Protein AF-A0A2S8ESU9-F1 (afdb_monomer)

Sequence (140 aa):
MLETLKIIHFLSFAVGIGGGVASLLAGLAMRTAGGGAPALAGLQRRLGRASAVAIVLLWITGVWMLYAVYGGWGGMSGWFWIKIVAVVGLTAVSARMQWLSITAQRSGTPPAPRIMAGLGAAANLLAIAAVIIAVIAFTG

Mean predicted aligned error: 3.65 Å

Secondary structure (DSSP, 8-state):
-HHHHHHHHHHHHHHHHHHHHHHHHHHHHHTT-GGGHHHHHHHHHHHHHHHHHHHHHHHHHHHHHHHHHHSSSTT--HHHHHHHHHHHHHHHHHHHHHHHHHHHHHHSPPPPHHHHHHHHHHHHHHHHHHHHHHHHHHH-

pLDDT: mean 92.3, std 4.97, range [63.97, 98.25]

Radius of gyration: 16.7 Å; Cα contacts (8 Å, |Δi|>4): 131; chains: 1; bounding box: 45×26×51 Å

Structure (mmCIF, N/CA/C/O backbone):
data_AF-A0A2S8ESU9-F1
#
_entry.id   AF-A0A2S8ESU9-F1
#
loop_
_atom_site.group_PDB
_atom_site.id
_atom_site.type_symbol
_atom_site.label_atom_id
_atom_site.label_alt_id
_atom_site.label_comp_id
_atom_site.label_asym_id
_atom_site.label_entity_id
_atom_site.label_seq_id
_atom_site.pdbx_PDB_ins_code
_atom_site.Cartn_x
_atom_site.Cartn_y
_atom_site.Cartn_z
_atom_site.occupancy
_atom_site.B_iso_or_equiv
_atom_site.auth_seq_id
_atom_site.auth_comp_id
_atom_site.auth_asym_id
_atom_site.auth_atom_id
_atom_site.pdbx_PDB_model_num
ATOM 1 N N . MET A 1 1 ? 6.964 15.178 -18.560 1.00 74.06 1 MET A N 1
ATOM 2 C CA . MET A 1 1 ? 5.790 14.298 -18.287 1.00 74.06 1 MET A CA 1
ATOM 3 C C . MET A 1 1 ? 6.184 13.073 -17.468 1.00 74.06 1 MET A C 1
ATOM 5 O O . MET A 1 1 ? 5.447 12.707 -16.557 1.00 74.06 1 MET A O 1
ATOM 9 N N . LEU A 1 2 ? 7.329 12.442 -17.754 1.00 89.12 2 LEU A N 1
ATOM 10 C CA . LEU A 1 2 ? 7.831 11.297 -16.984 1.00 89.12 2 LEU A CA 1
ATOM 11 C C . LEU A 1 2 ? 8.175 11.663 -15.532 1.00 89.12 2 LEU A C 1
ATOM 13 O O . LEU A 1 2 ? 7.989 10.856 -14.627 1.00 89.12 2 LEU A O 1
ATOM 17 N N . GLU A 1 3 ? 8.632 12.888 -15.297 1.00 94.06 3 GLU A N 1
ATOM 18 C CA . GLU A 1 3 ? 8.974 13.437 -13.983 1.00 94.06 3 GLU A CA 1
ATOM 19 C C . GLU A 1 3 ? 7.731 13.504 -13.096 1.00 94.06 3 GLU A C 1
ATOM 21 O O . GLU A 1 3 ? 7.728 12.980 -11.986 1.00 94.06 3 GLU A O 1
ATOM 26 N N . THR A 1 4 ? 6.639 14.069 -13.620 1.00 93.44 4 THR A N 1
ATOM 27 C CA . THR A 1 4 ? 5.336 14.123 -12.944 1.00 93.44 4 THR A CA 1
ATOM 28 C C . THR A 1 4 ? 4.847 12.724 -12.578 1.00 93.44 4 THR A C 1
ATOM 30 O O . THR A 1 4 ? 4.383 12.503 -11.462 1.00 93.44 4 THR A O 1
ATOM 33 N N . LEU A 1 5 ? 4.998 11.759 -13.488 1.00 94.25 5 LEU A N 1
ATOM 34 C CA . LEU A 1 5 ? 4.584 10.378 -13.260 1.00 94.25 5 LEU A CA 1
ATOM 35 C C . LEU A 1 5 ? 5.400 9.710 -12.141 1.00 94.25 5 LEU A C 1
ATOM 37 O O . LEU A 1 5 ? 4.820 9.075 -11.261 1.00 94.25 5 LEU A O 1
ATOM 41 N N . LYS A 1 6 ? 6.724 9.919 -12.125 1.00 94.62 6 LYS A N 1
ATOM 42 C CA . LYS A 1 6 ? 7.614 9.467 -11.041 1.00 94.62 6 LYS A CA 1
ATOM 43 C C . LYS A 1 6 ? 7.235 10.106 -9.706 1.00 94.62 6 LYS A C 1
ATOM 45 O O . LYS A 1 6 ? 7.132 9.396 -8.709 1.00 94.62 6 LYS A O 1
ATOM 50 N N . ILE A 1 7 ? 6.974 11.416 -9.686 1.00 97.00 7 ILE A N 1
ATOM 51 C CA . ILE A 1 7 ? 6.542 12.139 -8.480 1.00 97.00 7 ILE A CA 1
ATOM 52 C C . ILE A 1 7 ? 5.255 11.519 -7.927 1.00 97.00 7 ILE A C 1
ATOM 54 O O . ILE A 1 7 ? 5.210 11.153 -6.754 1.00 97.00 7 ILE A O 1
ATOM 58 N N . ILE A 1 8 ? 4.230 11.329 -8.765 1.00 97.25 8 ILE A N 1
ATOM 59 C CA . ILE A 1 8 ? 2.963 10.717 -8.336 1.00 97.25 8 ILE A CA 1
ATOM 60 C C . ILE A 1 8 ? 3.191 9.283 -7.846 1.00 97.25 8 ILE A C 1
ATOM 62 O O . ILE A 1 8 ? 2.608 8.894 -6.833 1.00 97.25 8 ILE A O 1
ATOM 66 N N . HIS A 1 9 ? 4.049 8.505 -8.512 1.00 97.12 9 HIS A N 1
ATOM 67 C CA . HIS A 1 9 ? 4.379 7.145 -8.089 1.00 97.12 9 HIS A CA 1
ATOM 68 C C . HIS A 1 9 ? 5.003 7.125 -6.688 1.00 97.12 9 HIS A C 1
ATOM 70 O O . HIS A 1 9 ? 4.523 6.401 -5.819 1.00 97.12 9 HIS A O 1
ATOM 76 N N . PHE A 1 10 ? 6.015 7.959 -6.433 1.00 95.81 10 PHE A N 1
ATOM 77 C CA . PHE A 1 10 ? 6.673 8.033 -5.126 1.00 95.81 10 PHE A CA 1
ATOM 78 C C . PHE A 1 10 ? 5.768 8.606 -4.031 1.00 95.81 10 PHE A C 1
ATOM 80 O O . PHE A 1 10 ? 5.802 8.118 -2.904 1.00 95.81 10 PHE A O 1
ATOM 87 N N . LEU A 1 11 ? 4.911 9.581 -4.342 1.00 97.19 11 LEU A N 1
ATOM 88 C CA . LEU A 1 11 ? 3.915 10.077 -3.386 1.00 97.19 11 LEU A CA 1
ATOM 89 C C . LEU A 1 11 ? 2.882 8.998 -3.044 1.00 97.19 11 LEU A C 1
ATOM 91 O O . LEU A 1 11 ? 2.580 8.782 -1.872 1.00 97.19 11 LEU A O 1
ATOM 95 N N . SER A 1 12 ? 2.387 8.271 -4.047 1.00 97.06 12 SER A N 1
ATOM 96 C CA . SER A 1 12 ? 1.481 7.133 -3.841 1.00 97.06 12 SER A CA 1
ATOM 97 C C . SER A 1 12 ? 2.159 6.052 -3.002 1.00 97.06 12 SER A C 1
ATOM 99 O O . SER A 1 12 ? 1.565 5.489 -2.085 1.00 97.06 12 SER A O 1
ATOM 101 N N . PHE A 1 13 ? 3.443 5.816 -3.254 1.00 95.12 13 PHE A N 1
ATOM 102 C CA . PHE A 1 13 ? 4.253 4.912 -2.460 1.00 95.12 13 PHE A CA 1
ATOM 103 C C . PHE A 1 13 ? 4.339 5.337 -0.986 1.00 95.12 13 PHE A C 1
ATOM 105 O O . PHE A 1 13 ? 4.045 4.545 -0.085 1.00 95.12 13 PHE A O 1
ATOM 112 N N . ALA A 1 14 ? 4.674 6.606 -0.746 1.00 95.50 14 ALA A N 1
ATOM 113 C CA . ALA A 1 14 ? 4.788 7.184 0.587 1.00 95.50 14 ALA A CA 1
ATOM 114 C C . ALA A 1 14 ? 3.456 7.146 1.350 1.00 95.50 14 ALA A C 1
ATOM 116 O O . ALA A 1 14 ? 3.439 6.793 2.527 1.00 95.50 14 ALA A O 1
ATOM 117 N N . VAL A 1 15 ? 2.330 7.436 0.690 1.00 96.00 15 VAL A N 1
ATOM 118 C CA . VAL A 1 15 ? 0.989 7.315 1.290 1.00 96.00 15 VAL A CA 1
ATOM 119 C C . VAL A 1 15 ? 0.641 5.853 1.579 1.00 96.00 15 VAL A C 1
ATOM 121 O O . VAL A 1 15 ? 0.070 5.551 2.628 1.00 96.00 15 VAL A O 1
ATOM 124 N N . GLY A 1 16 ? 1.000 4.931 0.682 1.00 92.69 16 GLY A N 1
ATOM 125 C CA . GLY A 1 16 ? 0.795 3.496 0.863 1.00 92.69 16 GLY A CA 1
ATOM 126 C C . GLY A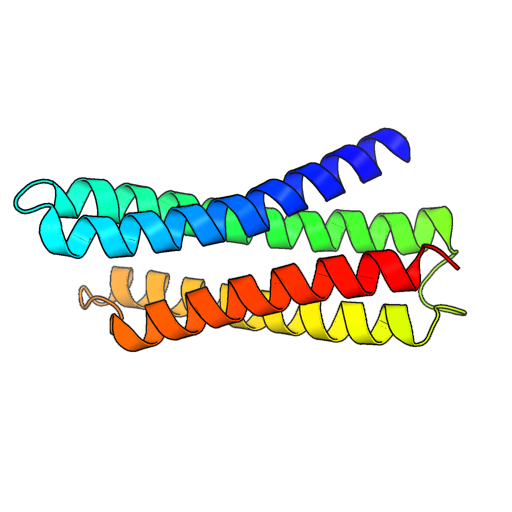 1 16 ? 1.474 2.975 2.131 1.00 92.69 16 GLY A C 1
ATOM 127 O O . GLY A 1 16 ? 0.786 2.480 3.027 1.00 92.69 16 GLY A O 1
ATOM 128 N N . ILE A 1 17 ? 2.796 3.149 2.240 1.00 90.75 17 ILE A N 1
ATOM 129 C CA . ILE A 1 17 ? 3.569 2.725 3.420 1.00 90.75 17 ILE A CA 1
ATOM 130 C C . ILE A 1 17 ? 3.230 3.558 4.652 1.00 90.75 17 ILE A C 1
ATOM 132 O O . ILE A 1 17 ? 2.900 3.004 5.700 1.00 90.75 17 ILE A O 1
ATOM 136 N N . GLY A 1 18 ? 3.306 4.885 4.544 1.00 92.12 18 GLY A N 1
ATOM 137 C CA . GLY A 1 18 ? 3.110 5.791 5.673 1.00 92.12 18 GLY A CA 1
ATOM 138 C C . GLY A 1 18 ? 1.714 5.657 6.271 1.00 92.12 18 GLY A C 1
ATOM 139 O O . GLY A 1 18 ? 1.569 5.560 7.488 1.00 92.12 18 GLY A O 1
ATOM 140 N N . GLY A 1 19 ? 0.686 5.551 5.425 1.00 91.12 19 GLY A N 1
ATOM 141 C CA . GLY A 1 19 ? -0.684 5.291 5.862 1.00 91.12 19 GLY A CA 1
ATOM 142 C C . GLY A 1 19 ? -0.856 3.910 6.504 1.00 91.12 19 GLY A C 1
ATOM 143 O O . GLY A 1 19 ? -1.575 3.795 7.497 1.00 91.12 19 GLY A O 1
ATOM 144 N N . GLY A 1 20 ? -0.152 2.881 6.019 1.00 87.38 20 GLY A N 1
ATOM 145 C CA . GLY A 1 20 ? -0.133 1.547 6.628 1.00 87.38 20 GLY A CA 1
ATOM 146 C C . GLY A 1 20 ? 0.483 1.541 8.030 1.00 87.38 20 GLY A C 1
ATOM 147 O O . GLY A 1 20 ? -0.108 1.006 8.973 1.00 87.38 20 GLY A O 1
ATOM 148 N N . VAL A 1 21 ? 1.631 2.201 8.204 1.00 89.88 21 VAL A N 1
ATOM 149 C CA . VAL A 1 21 ? 2.288 2.376 9.511 1.00 89.88 21 VAL A CA 1
ATOM 150 C C . VAL A 1 21 ? 1.418 3.210 10.453 1.00 89.88 21 VAL A C 1
ATOM 152 O O . VAL A 1 21 ? 1.162 2.792 11.582 1.00 89.88 21 VAL A O 1
ATOM 155 N N . ALA A 1 22 ? 0.887 4.344 9.993 1.00 92.50 22 ALA A N 1
ATOM 156 C CA . ALA A 1 22 ? 0.004 5.187 10.797 1.00 92.50 22 ALA A CA 1
ATOM 157 C C . ALA A 1 22 ? -1.281 4.447 11.213 1.00 92.50 22 ALA A C 1
ATOM 159 O O . ALA A 1 22 ? -1.742 4.593 12.344 1.00 92.50 22 ALA A O 1
ATOM 160 N N . SER A 1 23 ? -1.841 3.611 10.333 1.00 89.19 23 SER A N 1
ATOM 161 C CA . SER A 1 23 ? -3.010 2.774 10.627 1.00 89.19 23 SER A CA 1
ATOM 162 C C . SER A 1 23 ? -2.712 1.742 11.721 1.00 89.19 23 SER A C 1
ATOM 164 O O . SER A 1 23 ? -3.530 1.541 12.622 1.00 89.19 23 SER A O 1
ATOM 166 N N . LEU A 1 24 ? -1.523 1.129 11.694 1.00 86.31 24 LEU A N 1
ATOM 167 C CA . LEU A 1 24 ? -1.065 0.231 12.756 1.00 86.31 24 LEU A CA 1
ATOM 168 C C . LEU A 1 24 ? -0.939 0.971 14.094 1.00 86.31 24 LEU A C 1
ATOM 170 O O . LEU A 1 24 ? -1.478 0.508 15.100 1.00 86.31 24 LEU A O 1
ATOM 174 N N . LEU A 1 25 ? -0.278 2.132 14.101 1.00 90.44 25 LEU A N 1
ATOM 175 C CA . LEU A 1 25 ? -0.096 2.945 15.307 1.00 90.44 25 LEU A CA 1
ATOM 176 C C . LEU A 1 25 ? -1.435 3.420 15.888 1.00 90.44 25 LEU A C 1
ATOM 178 O O . LEU A 1 25 ? -1.635 3.332 17.098 1.00 90.44 25 LEU A O 1
ATOM 182 N N . ALA A 1 26 ? -2.381 3.834 15.040 1.00 90.19 26 ALA A N 1
ATOM 183 C CA . ALA A 1 26 ? -3.735 4.186 15.466 1.00 90.19 26 ALA A CA 1
ATOM 184 C C . ALA A 1 26 ? -4.452 2.996 16.127 1.00 90.19 26 ALA A C 1
ATOM 186 O O . ALA A 1 26 ? -5.104 3.163 17.158 1.00 90.19 26 ALA A O 1
ATOM 187 N N . GLY A 1 27 ? -4.289 1.788 15.577 1.00 86.31 27 GLY A N 1
ATOM 188 C CA . GLY A 1 27 ? -4.827 0.557 16.159 1.00 86.31 27 GLY A CA 1
ATOM 189 C C . GLY A 1 27 ? -4.216 0.210 17.519 1.00 86.31 27 GLY A C 1
ATOM 190 O O 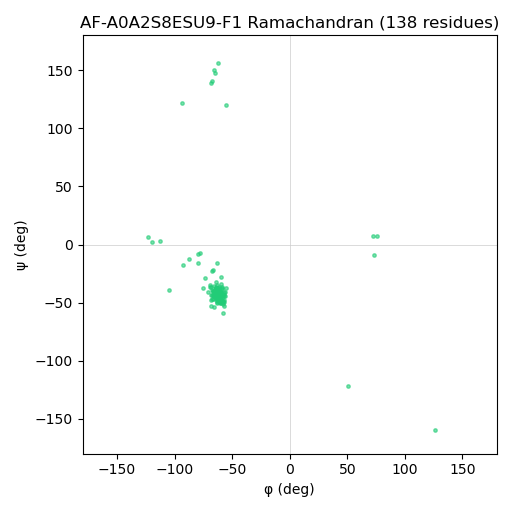. GLY A 1 27 ? -4.933 -0.229 18.417 1.00 86.31 27 GLY A O 1
ATOM 191 N N . LEU A 1 28 ? -2.911 0.433 17.700 1.00 87.75 28 LEU A N 1
ATOM 192 C CA . LEU A 1 28 ? -2.232 0.235 18.985 1.00 87.75 28 LEU A CA 1
ATOM 193 C C . LEU A 1 28 ? -2.688 1.260 20.028 1.00 87.75 28 LEU A C 1
ATOM 195 O O . LEU A 1 28 ? -3.064 0.866 21.131 1.00 87.75 28 LEU A O 1
ATOM 199 N N . ALA A 1 29 ? -2.732 2.543 19.662 1.00 90.62 29 ALA A N 1
ATOM 200 C CA . ALA A 1 29 ? -3.177 3.624 20.542 1.00 90.62 29 ALA A CA 1
ATOM 201 C C . ALA A 1 29 ? -4.628 3.431 21.014 1.00 90.62 29 ALA A C 1
ATOM 203 O O . ALA A 1 29 ? -4.966 3.727 22.158 1.00 90.62 29 ALA A O 1
ATOM 204 N N . MET A 1 30 ? -5.487 2.865 20.162 1.00 90.19 30 MET A N 1
ATOM 205 C CA . MET A 1 30 ? -6.889 2.598 20.490 1.00 90.19 30 MET A CA 1
ATOM 206 C C . MET A 1 30 ? -7.062 1.660 21.691 1.00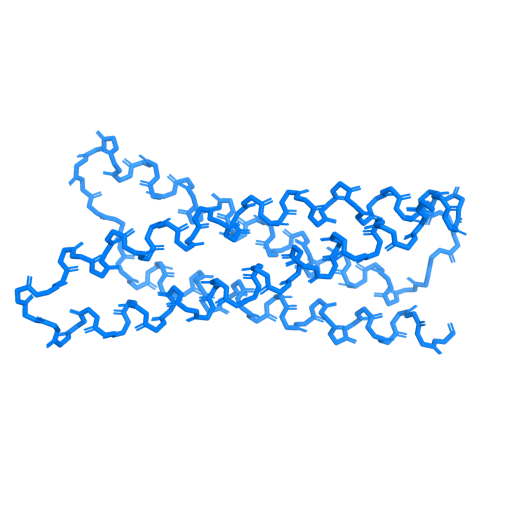 90.19 30 MET A C 1
ATOM 208 O O . MET A 1 30 ? -8.050 1.777 22.412 1.00 90.19 30 MET A O 1
ATOM 212 N N . ARG A 1 31 ? -6.098 0.762 21.943 1.00 86.06 31 ARG A N 1
ATOM 213 C CA . ARG A 1 31 ? -6.163 -0.230 23.035 1.00 86.06 31 ARG A CA 1
ATOM 214 C C . ARG A 1 31 ? -6.111 0.408 24.422 1.00 86.06 31 ARG A C 1
ATOM 216 O O . ARG A 1 31 ? -6.553 -0.217 25.379 1.00 86.06 31 ARG A O 1
ATOM 223 N N . THR A 1 32 ? -5.590 1.628 24.525 1.00 91.38 32 THR A N 1
ATOM 224 C CA . THR A 1 32 ? -5.435 2.364 25.788 1.00 91.38 32 THR A CA 1
ATOM 225 C C . THR A 1 32 ? -6.198 3.690 25.799 1.00 91.38 32 THR A C 1
ATOM 227 O O . THR A 1 32 ? -6.126 4.426 26.775 1.00 91.38 32 THR A O 1
ATOM 230 N N . ALA A 1 33 ? -6.930 4.018 24.729 1.00 88.25 33 ALA A N 1
ATOM 231 C CA . ALA A 1 33 ? -7.513 5.345 24.521 1.00 88.25 33 ALA A CA 1
ATOM 232 C C . ALA A 1 33 ? -8.794 5.632 25.328 1.00 88.25 33 ALA A C 1
ATOM 234 O O . ALA A 1 33 ? -9.298 6.754 25.274 1.00 88.25 33 ALA A O 1
ATOM 235 N N . GLY A 1 34 ? -9.359 4.641 26.028 1.00 88.06 34 GLY A N 1
ATOM 236 C CA . GLY A 1 34 ? -10.637 4.787 26.734 1.00 88.06 34 GLY A CA 1
ATOM 237 C C . GLY A 1 34 ? -11.723 5.365 25.816 1.00 88.06 34 GLY A C 1
ATOM 238 O O . GLY A 1 34 ? -11.982 4.835 24.734 1.00 88.06 34 GLY A O 1
ATOM 239 N N . GLY A 1 35 ? -12.308 6.503 26.205 1.00 86.50 35 GLY A N 1
ATOM 240 C CA . GLY A 1 35 ? -13.327 7.211 25.417 1.00 86.50 35 GLY A CA 1
ATOM 241 C C . GLY A 1 35 ? -12.862 7.737 24.047 1.00 86.50 35 GLY A C 1
ATOM 242 O O . GLY A 1 35 ? -13.699 8.021 23.195 1.00 86.50 35 GLY A O 1
ATOM 243 N N . GLY A 1 36 ? -11.552 7.828 23.788 1.00 88.75 36 GLY A N 1
ATOM 244 C CA . GLY A 1 36 ? -10.992 8.256 22.496 1.00 88.75 36 GLY A CA 1
ATOM 245 C C . GLY A 1 36 ? -10.968 7.169 21.411 1.00 88.75 36 GLY A C 1
ATOM 246 O O . GLY A 1 36 ? -10.675 7.460 20.246 1.00 88.75 36 GLY A O 1
ATOM 247 N N . ALA A 1 37 ? -11.288 5.918 21.755 1.00 88.00 37 ALA A N 1
ATOM 248 C CA . ALA A 1 37 ? -11.222 4.788 20.829 1.00 88.00 37 ALA A CA 1
ATOM 249 C C . ALA A 1 37 ? -12.056 4.963 19.533 1.00 88.00 37 ALA A C 1
ATOM 251 O O . ALA A 1 37 ? -11.538 4.645 18.457 1.00 88.00 37 ALA A O 1
ATOM 252 N N . PRO A 1 38 ? -13.289 5.518 19.557 1.00 88.12 38 PRO A N 1
ATOM 253 C CA . PRO A 1 38 ? -14.080 5.714 18.339 1.00 88.12 38 PRO A CA 1
ATOM 254 C C . PRO A 1 38 ? -13.432 6.674 17.330 1.00 88.12 38 PRO A C 1
ATOM 256 O O . PRO A 1 38 ? -13.479 6.428 16.122 1.00 88.12 38 PRO A O 1
ATOM 259 N N . ALA A 1 39 ? -12.785 7.744 17.807 1.00 90.69 39 ALA A N 1
ATOM 260 C CA . ALA A 1 39 ? -12.103 8.710 16.946 1.00 90.69 39 ALA A CA 1
ATOM 261 C C . ALA A 1 39 ? -10.891 8.074 16.246 1.00 90.69 39 ALA A C 1
ATOM 263 O O . ALA A 1 39 ? -10.728 8.215 15.030 1.00 90.69 39 ALA A O 1
ATOM 264 N N . LEU A 1 40 ? -10.093 7.296 16.987 1.00 91.06 40 LEU A N 1
ATOM 265 C CA . LEU A 1 40 ? -8.965 6.542 16.433 1.00 91.06 40 LEU A CA 1
ATOM 266 C C . LEU A 1 40 ? -9.422 5.479 15.430 1.00 91.06 40 LEU A C 1
ATOM 268 O O . LEU A 1 40 ? -8.782 5.307 14.393 1.00 91.06 40 LEU A O 1
ATOM 272 N N . ALA A 1 41 ? -10.558 4.820 15.670 1.00 87.81 41 ALA A N 1
ATOM 273 C CA . ALA A 1 41 ? -11.137 3.881 14.710 1.00 87.81 41 ALA A CA 1
ATOM 274 C C . ALA A 1 41 ? -11.562 4.583 13.411 1.00 87.81 41 ALA A C 1
ATOM 276 O O . ALA A 1 41 ? -11.349 4.058 12.314 1.00 87.81 41 ALA A O 1
ATOM 277 N N . GLY A 1 42 ? -12.125 5.790 13.517 1.00 88.94 42 GLY A N 1
ATOM 278 C CA . GLY A 1 42 ? -12.429 6.642 12.369 1.00 88.94 42 GLY A CA 1
ATOM 279 C C . GLY A 1 42 ? -11.179 7.017 11.569 1.00 88.94 42 GLY A C 1
ATOM 280 O O . GLY A 1 42 ? -11.168 6.869 10.343 1.00 88.94 42 GLY A O 1
ATOM 281 N N . LEU A 1 43 ? -10.112 7.443 12.252 1.00 91.62 43 LEU A N 1
ATOM 282 C CA . LEU A 1 43 ? -8.827 7.771 11.631 1.00 91.62 43 LEU A CA 1
ATOM 283 C C . LEU A 1 43 ? -8.210 6.553 10.933 1.00 91.62 43 LEU A C 1
ATOM 285 O O . LEU A 1 43 ? -7.864 6.634 9.756 1.00 91.62 43 LEU A O 1
ATOM 289 N N . GLN A 1 44 ? -8.141 5.412 11.619 1.00 91.06 44 GLN A N 1
ATOM 290 C CA . GLN A 1 44 ? -7.583 4.174 11.078 1.00 91.06 44 GLN A CA 1
ATOM 291 C C . GLN A 1 44 ? -8.294 3.744 9.785 1.00 91.06 44 GLN A C 1
ATOM 293 O O . GLN A 1 44 ? -7.646 3.361 8.809 1.00 91.06 44 GLN A O 1
ATOM 298 N N . ARG A 1 45 ? -9.627 3.876 9.726 1.00 88.50 45 ARG A N 1
ATOM 299 C CA . ARG A 1 45 ? -10.409 3.603 8.505 1.00 88.50 45 ARG A CA 1
ATOM 300 C C . ARG A 1 45 ? -10.050 4.551 7.359 1.00 88.50 45 ARG A C 1
ATOM 302 O O . ARG A 1 45 ? -9.942 4.103 6.218 1.00 88.50 45 ARG A O 1
ATOM 309 N N . ARG A 1 46 ? -9.876 5.847 7.640 1.00 92.44 46 ARG A N 1
ATOM 310 C CA . ARG A 1 46 ? -9.483 6.847 6.628 1.00 92.44 46 ARG A CA 1
ATOM 311 C C . ARG A 1 46 ? -8.083 6.565 6.089 1.00 92.44 46 ARG A C 1
ATOM 313 O O . ARG A 1 46 ? -7.912 6.554 4.874 1.00 92.44 46 ARG A O 1
ATOM 320 N N . LEU A 1 47 ? -7.132 6.252 6.970 1.00 93.56 47 LEU A N 1
ATOM 321 C CA . LEU A 1 47 ? -5.772 5.857 6.597 1.00 93.56 47 LEU A CA 1
ATOM 322 C C . LEU A 1 47 ? -5.780 4.603 5.718 1.00 93.56 47 LEU A C 1
ATOM 324 O O . LEU A 1 47 ? -5.207 4.616 4.635 1.00 93.56 47 LEU A O 1
ATOM 328 N N . GLY A 1 48 ? -6.516 3.561 6.116 1.00 91.12 48 GLY A N 1
ATOM 329 C CA . GLY A 1 48 ? -6.631 2.336 5.321 1.00 91.12 48 GLY A CA 1
ATOM 330 C C . GLY A 1 48 ? -7.210 2.573 3.920 1.00 91.12 48 GLY A C 1
ATOM 331 O O . GLY A 1 48 ? -6.718 2.000 2.950 1.00 91.12 48 GLY A O 1
ATOM 332 N N . ARG A 1 49 ? -8.228 3.435 3.789 1.00 91.69 49 ARG A N 1
ATOM 333 C CA . ARG A 1 49 ? -8.787 3.826 2.480 1.00 91.69 49 ARG A CA 1
ATOM 334 C C . ARG A 1 49 ? -7.785 4.621 1.646 1.00 91.69 49 ARG A C 1
ATOM 336 O O . ARG A 1 49 ? -7.631 4.324 0.467 1.00 91.69 49 ARG A O 1
ATOM 343 N N . ALA A 1 50 ? -7.091 5.585 2.249 1.00 95.06 50 ALA A N 1
ATOM 344 C CA . ALA A 1 50 ? -6.065 6.367 1.564 1.00 95.06 50 ALA A CA 1
ATOM 345 C C . ALA A 1 50 ? -4.931 5.470 1.042 1.00 95.06 50 ALA A C 1
ATOM 347 O O . ALA A 1 50 ? -4.570 5.570 -0.128 1.00 95.06 50 ALA A O 1
ATOM 348 N N . SER A 1 51 ? -4.44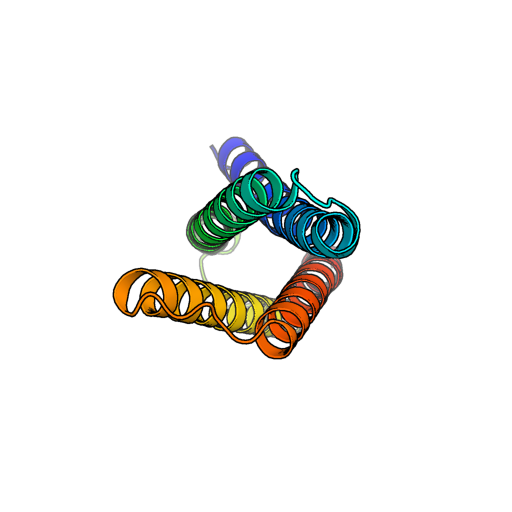1 4.528 1.855 1.00 94.38 51 SER A N 1
ATOM 349 C CA . SER A 1 51 ? -3.433 3.551 1.426 1.00 94.38 51 SER A CA 1
ATOM 350 C C . SER A 1 51 ? -3.942 2.643 0.302 1.00 94.38 51 SER A C 1
ATOM 352 O O . SER A 1 51 ? -3.195 2.356 -0.629 1.00 94.38 51 SER A O 1
ATOM 354 N N . ALA A 1 52 ? -5.211 2.220 0.333 1.00 94.12 52 ALA A N 1
ATOM 355 C CA . ALA A 1 52 ? -5.793 1.423 -0.750 1.00 94.12 52 ALA A CA 1
ATOM 356 C C . ALA A 1 52 ? -5.877 2.205 -2.073 1.00 94.12 52 ALA A C 1
ATOM 358 O O . ALA A 1 52 ? -5.492 1.679 -3.116 1.00 94.12 52 ALA A O 1
ATOM 359 N N . VAL A 1 53 ? -6.310 3.469 -2.032 1.00 96.31 53 VAL A N 1
ATOM 360 C CA . VAL A 1 53 ? -6.313 4.361 -3.208 1.00 96.31 53 VAL A CA 1
ATOM 361 C C . VAL A 1 53 ? -4.891 4.568 -3.732 1.00 96.31 53 VAL A C 1
ATOM 363 O O . VAL A 1 53 ? -4.658 4.504 -4.938 1.00 96.31 53 VAL A O 1
ATOM 366 N N . ALA A 1 54 ? -3.922 4.744 -2.836 1.00 97.19 54 ALA A N 1
ATOM 367 C CA . ALA A 1 54 ? -2.527 4.910 -3.212 1.00 97.19 54 ALA A CA 1
ATOM 368 C C . ALA A 1 54 ? -1.950 3.663 -3.910 1.00 97.19 54 ALA A C 1
ATOM 370 O O . ALA A 1 54 ? -1.188 3.799 -4.863 1.00 97.19 54 ALA A O 1
ATOM 371 N N . ILE A 1 55 ? -2.364 2.451 -3.522 1.00 97.06 55 ILE A N 1
ATOM 372 C CA . ILE A 1 55 ? -1.991 1.211 -4.229 1.00 97.06 55 ILE A CA 1
ATOM 373 C C . ILE A 1 55 ? -2.548 1.187 -5.661 1.00 97.06 55 ILE A C 1
ATOM 375 O O . ILE A 1 55 ? -1.846 0.770 -6.581 1.00 97.06 55 ILE A O 1
ATOM 379 N N . VAL A 1 56 ? -3.773 1.671 -5.883 1.00 97.75 56 VAL A N 1
ATOM 380 C CA . VAL A 1 56 ? -4.332 1.790 -7.243 1.00 97.75 56 VAL A CA 1
ATOM 381 C C . VAL A 1 56 ? -3.498 2.760 -8.083 1.00 97.75 56 VAL A C 1
ATOM 383 O O . VAL A 1 56 ? -3.111 2.434 -9.205 1.00 97.75 56 VAL A O 1
ATOM 386 N N . LEU A 1 57 ? -3.152 3.921 -7.523 1.00 97.62 57 LEU A N 1
ATOM 387 C CA . LEU A 1 57 ? -2.292 4.894 -8.201 1.00 97.62 57 LEU A CA 1
ATOM 388 C C . LEU A 1 57 ? -0.888 4.339 -8.474 1.00 97.62 57 LEU A C 1
ATOM 390 O O . LEU A 1 57 ? -0.336 4.596 -9.545 1.00 97.62 57 LEU A O 1
ATOM 394 N N . LEU A 1 58 ? -0.324 3.540 -7.564 1.00 96.75 58 LEU A N 1
ATOM 395 C CA . LEU A 1 58 ? 0.955 2.853 -7.768 1.00 96.75 58 LEU A CA 1
ATOM 396 C C . LEU A 1 58 ? 0.924 1.924 -8.979 1.00 96.75 58 LEU A C 1
ATOM 398 O O . LEU A 1 58 ? 1.870 1.935 -9.766 1.00 96.75 58 LEU A O 1
ATOM 402 N N . TRP A 1 59 ? -0.149 1.150 -9.148 1.00 98.12 59 TRP A N 1
ATOM 403 C CA . TRP A 1 59 ? -0.317 0.290 -10.319 1.00 98.12 59 TRP A CA 1
ATOM 404 C C . TRP A 1 59 ? -0.411 1.101 -11.605 1.00 98.12 59 TRP A C 1
ATOM 406 O O . TRP A 1 59 ? 0.346 0.840 -12.538 1.00 98.12 59 TRP A O 1
ATOM 416 N N . ILE A 1 60 ? -1.284 2.112 -11.638 1.00 98.06 60 ILE A N 1
ATOM 417 C CA . ILE A 1 60 ? -1.484 2.956 -12.825 1.00 98.06 60 ILE A CA 1
ATOM 418 C C . ILE A 1 60 ? -0.161 3.605 -13.236 1.00 98.06 60 ILE A C 1
ATOM 420 O O . ILE A 1 60 ? 0.282 3.468 -14.375 1.00 98.06 60 ILE A O 1
ATOM 424 N N . THR A 1 61 ? 0.503 4.276 -12.296 1.00 97.62 61 THR A N 1
ATOM 425 C CA . THR A 1 61 ? 1.757 4.984 -12.578 1.00 97.62 61 THR A CA 1
ATOM 426 C C . THR A 1 61 ? 2.919 4.036 -12.864 1.00 97.62 61 THR A C 1
ATOM 428 O O . THR A 1 61 ? 3.733 4.325 -13.737 1.00 97.62 61 THR A O 1
ATOM 431 N N . GLY A 1 62 ? 2.993 2.888 -12.187 1.00 96.19 62 GLY A N 1
ATOM 432 C CA . GLY A 1 62 ? 4.038 1.887 -12.397 1.00 96.19 62 GLY A CA 1
ATOM 433 C C . GLY A 1 62 ? 3.954 1.222 -13.770 1.00 96.19 62 GLY A C 1
ATOM 434 O O . GLY A 1 62 ? 4.961 1.151 -14.472 1.00 96.19 62 GLY A O 1
ATOM 435 N N . VAL A 1 63 ? 2.757 0.789 -14.179 1.00 97.31 63 VAL A N 1
ATOM 436 C CA . VAL A 1 63 ? 2.530 0.203 -15.511 1.00 97.31 63 VAL A CA 1
ATOM 437 C C . VAL A 1 63 ? 2.751 1.249 -16.597 1.00 97.31 63 VAL A C 1
ATOM 439 O O . VAL A 1 63 ? 3.384 0.956 -17.606 1.00 97.31 63 VAL A O 1
ATOM 442 N N . TRP A 1 64 ? 2.305 2.488 -16.383 1.00 97.25 64 TRP A N 1
ATOM 443 C CA . TRP A 1 64 ? 2.566 3.557 -17.342 1.00 97.25 64 TRP A CA 1
ATOM 444 C C . TRP A 1 64 ? 4.072 3.790 -17.515 1.00 97.25 64 TRP A C 1
ATOM 446 O O . TRP A 1 64 ? 4.564 3.753 -18.642 1.00 97.25 64 TRP A O 1
ATOM 456 N N . MET A 1 65 ? 4.835 3.948 -16.428 1.00 95.31 65 MET A N 1
ATOM 457 C CA . MET A 1 65 ? 6.293 4.108 -16.522 1.00 95.31 65 MET A CA 1
ATOM 458 C C . MET A 1 65 ? 6.964 2.924 -17.215 1.00 95.31 65 MET A C 1
ATOM 460 O O . MET A 1 65 ? 7.899 3.134 -17.983 1.00 95.31 65 MET A O 1
ATOM 464 N N . LEU A 1 66 ? 6.479 1.702 -16.986 1.00 95.56 66 LEU A N 1
ATOM 465 C CA . LEU A 1 66 ? 7.009 0.512 -17.642 1.00 95.56 66 LEU A CA 1
ATOM 466 C C . LEU A 1 66 ? 6.931 0.627 -19.171 1.00 95.56 66 LEU A C 1
ATOM 468 O O . LEU A 1 66 ? 7.933 0.439 -19.853 1.00 95.56 66 LEU A O 1
ATOM 472 N N . TYR A 1 67 ? 5.772 0.998 -19.711 1.00 95.94 67 TYR A N 1
ATOM 473 C CA . TYR A 1 67 ? 5.620 1.171 -21.158 1.00 95.94 67 TYR A CA 1
ATOM 474 C C . TYR A 1 67 ? 6.348 2.407 -21.687 1.00 95.94 67 TYR A C 1
ATOM 476 O O . TYR A 1 67 ? 6.973 2.342 -22.741 1.00 95.94 67 TYR A O 1
ATOM 484 N N . ALA A 1 68 ? 6.298 3.521 -20.957 1.00 94.69 68 ALA A N 1
ATOM 485 C CA . ALA A 1 68 ? 6.865 4.784 -21.421 1.00 94.69 68 ALA A CA 1
ATOM 486 C C . ALA A 1 68 ? 8.401 4.825 -21.382 1.00 94.69 68 ALA A C 1
ATOM 488 O O . ALA A 1 68 ? 8.999 5.558 -22.163 1.00 94.69 68 ALA A O 1
ATOM 489 N N . VAL A 1 69 ? 9.036 4.080 -20.470 1.00 92.06 69 VAL A N 1
ATOM 490 C CA . VAL A 1 69 ? 10.499 4.079 -20.292 1.00 92.06 69 VAL A CA 1
ATOM 491 C C . VAL A 1 69 ? 11.137 2.816 -20.860 1.00 92.06 69 VAL A C 1
ATOM 493 O O . VAL A 1 69 ? 12.204 2.899 -21.458 1.00 92.06 69 VAL A O 1
ATOM 496 N N . TYR A 1 70 ? 10.491 1.660 -20.698 1.00 90.69 70 TYR A N 1
ATOM 497 C CA . TYR A 1 70 ? 11.085 0.365 -21.033 1.00 90.69 70 TYR A CA 1
ATOM 498 C C . TYR A 1 70 ? 10.415 -0.340 -22.222 1.00 90.69 70 TYR A C 1
ATOM 500 O O . TYR A 1 70 ? 10.779 -1.464 -22.552 1.00 90.69 70 TYR A O 1
ATOM 508 N N . GLY A 1 71 ? 9.429 0.287 -22.874 1.00 93.25 71 GLY A N 1
ATOM 509 C CA . GLY A 1 71 ? 8.743 -0.288 -24.038 1.00 93.25 71 GLY A CA 1
ATOM 510 C C . GLY A 1 71 ? 7.799 -1.454 -23.714 1.00 93.25 71 GLY A C 1
ATOM 511 O O . GLY A 1 71 ? 7.257 -2.071 -24.627 1.00 93.25 71 GLY A O 1
ATOM 512 N N . GLY A 1 72 ? 7.565 -1.745 -22.429 1.00 94.06 72 GLY A N 1
ATOM 513 C CA . GLY A 1 72 ? 6.654 -2.788 -21.959 1.00 94.06 72 GLY A CA 1
ATOM 514 C C . GLY A 1 72 ? 7.320 -3.770 -20.996 1.00 94.06 72 GLY A C 1
ATOM 515 O O . GLY A 1 72 ? 8.324 -3.469 -20.362 1.00 94.06 72 GLY A O 1
ATOM 516 N N . TRP A 1 73 ? 6.724 -4.955 -20.856 1.00 94.62 73 TRP A N 1
ATOM 517 C CA . TRP A 1 73 ? 7.172 -5.987 -19.908 1.00 94.62 73 TRP A CA 1
ATOM 518 C C . TRP A 1 73 ? 8.381 -6.802 -20.397 1.00 94.62 73 TRP A C 1
ATOM 520 O O . TRP A 1 73 ? 9.008 -7.508 -19.605 1.00 94.62 73 TRP A O 1
ATOM 530 N N . GLY A 1 74 ? 8.689 -6.747 -21.697 1.00 92.12 74 GLY A N 1
ATOM 531 C CA . GLY A 1 74 ? 9.786 -7.500 -22.305 1.00 92.12 74 GLY A CA 1
ATOM 532 C C . GLY A 1 74 ? 11.154 -6.996 -21.842 1.00 92.12 74 GLY A C 1
ATOM 533 O O . GLY A 1 74 ? 11.366 -5.796 -21.727 1.00 92.12 74 GLY A O 1
ATOM 534 N N . GLY A 1 75 ? 12.084 -7.914 -21.566 1.00 86.50 75 GLY A N 1
ATOM 535 C CA . GLY A 1 75 ? 13.458 -7.562 -21.180 1.00 86.50 75 GLY A CA 1
ATOM 536 C C . GLY A 1 75 ? 13.628 -7.063 -19.740 1.00 86.50 75 GLY A C 1
ATOM 537 O O . GLY A 1 75 ? 14.721 -6.644 -19.372 1.00 86.50 75 GLY A O 1
ATOM 538 N N . MET A 1 76 ? 12.580 -7.122 -18.909 1.00 93.19 76 MET A N 1
ATOM 539 C CA . MET A 1 76 ? 12.692 -6.796 -17.485 1.00 93.19 76 MET A CA 1
ATOM 540 C C . MET A 1 76 ? 13.544 -7.819 -16.731 1.00 93.19 76 MET A C 1
ATOM 542 O O . MET A 1 76 ? 13.436 -9.026 -16.954 1.00 93.19 76 MET A O 1
ATOM 546 N N . SER A 1 77 ? 14.356 -7.330 -15.792 1.00 93.12 77 SER A N 1
ATOM 547 C CA . SER A 1 77 ? 15.218 -8.167 -14.955 1.00 93.12 77 SER A CA 1
ATOM 548 C C . SER A 1 77 ? 14.414 -9.145 -14.086 1.00 93.12 77 SER A C 1
ATOM 550 O O . SER A 1 77 ? 13.259 -8.898 -13.735 1.00 93.12 77 SER A O 1
ATOM 552 N N . GLY A 1 78 ? 15.033 -10.252 -13.661 1.00 94.75 78 GLY A N 1
ATOM 553 C CA . GLY A 1 78 ? 14.403 -11.179 -12.709 1.00 94.75 78 GLY A CA 1
ATOM 554 C C . GLY A 1 7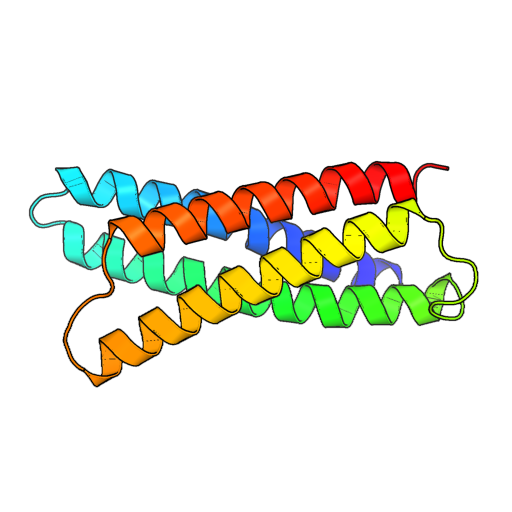8 ? 13.962 -10.482 -11.411 1.00 94.75 78 GLY A C 1
ATOM 555 O O . GLY A 1 78 ? 12.876 -10.744 -10.898 1.00 94.75 78 GLY A O 1
ATOM 556 N N . TRP A 1 79 ? 14.750 -9.514 -10.932 1.00 96.44 79 TRP A N 1
ATOM 557 C CA . TRP A 1 79 ? 14.428 -8.702 -9.754 1.00 96.44 79 TRP A CA 1
ATOM 558 C C . TRP A 1 79 ? 13.154 -7.874 -9.923 1.00 96.44 79 TRP A C 1
ATOM 560 O O . TRP A 1 79 ? 12.375 -7.753 -8.975 1.00 96.44 79 TRP A O 1
ATOM 570 N N . PHE A 1 80 ? 12.886 -7.358 -11.126 1.00 96.00 80 PHE A N 1
ATOM 571 C CA . PHE A 1 80 ? 11.629 -6.671 -11.412 1.00 96.00 80 PHE A CA 1
ATOM 572 C C . PHE A 1 80 ? 10.422 -7.591 -11.182 1.00 96.00 80 PHE A C 1
ATOM 574 O O . PHE A 1 80 ? 9.445 -7.181 -10.557 1.00 96.00 80 PHE A O 1
ATOM 581 N N . TRP A 1 81 ? 10.495 -8.852 -11.604 1.00 96.56 81 TRP A N 1
ATOM 582 C CA . TRP A 1 81 ? 9.404 -9.807 -11.393 1.00 96.56 81 TRP A CA 1
ATOM 583 C C . TRP A 1 81 ? 9.210 -10.157 -9.918 1.00 96.56 81 TRP A C 1
ATOM 585 O O . TRP A 1 81 ? 8.073 -10.202 -9.448 1.00 96.56 81 TRP A O 1
ATOM 595 N N . ILE A 1 82 ? 10.296 -10.309 -9.156 1.00 97.31 82 ILE A N 1
ATOM 596 C CA . ILE A 1 82 ? 10.216 -10.523 -7.702 1.00 97.31 82 ILE A CA 1
ATOM 597 C C . ILE A 1 82 ? 9.558 -9.307 -7.019 1.00 97.31 82 ILE A C 1
ATOM 599 O O . ILE A 1 82 ? 8.680 -9.475 -6.167 1.00 97.31 82 ILE A O 1
ATOM 603 N N . LYS A 1 83 ? 9.887 -8.076 -7.442 1.00 96.19 83 LYS A N 1
ATOM 604 C CA . LYS A 1 83 ? 9.191 -6.858 -6.989 1.00 96.19 83 LYS A CA 1
ATOM 605 C C . LYS A 1 83 ? 7.697 -6.931 -7.316 1.00 96.19 83 LYS A C 1
ATOM 607 O O . LYS A 1 83 ? 6.875 -6.622 -6.454 1.00 96.19 83 LYS A O 1
ATOM 612 N N . ILE A 1 84 ? 7.326 -7.332 -8.533 1.00 97.44 84 ILE A N 1
ATOM 613 C CA . ILE A 1 84 ? 5.917 -7.454 -8.937 1.00 97.44 84 ILE A CA 1
ATOM 614 C C . ILE A 1 84 ? 5.174 -8.463 -8.059 1.00 97.44 84 ILE A C 1
ATOM 616 O O . ILE A 1 84 ? 4.067 -8.156 -7.622 1.00 97.44 84 ILE A O 1
ATOM 620 N N . VAL A 1 85 ? 5.780 -9.602 -7.713 1.00 98.06 85 VAL A N 1
ATOM 621 C CA . VAL A 1 85 ? 5.185 -10.567 -6.770 1.00 98.06 85 VAL A CA 1
ATOM 622 C C . VAL A 1 85 ? 4.891 -9.911 -5.416 1.00 98.06 85 VAL A C 1
ATOM 624 O O . VAL A 1 85 ? 3.784 -10.062 -4.893 1.00 98.06 85 VAL A O 1
ATOM 627 N N . ALA A 1 86 ? 5.822 -9.119 -4.874 1.00 97.56 86 ALA A N 1
ATOM 628 C CA . ALA A 1 86 ? 5.598 -8.383 -3.627 1.00 97.56 86 ALA A CA 1
ATOM 629 C C . ALA A 1 86 ? 4.448 -7.362 -3.748 1.00 97.56 86 ALA A C 1
ATOM 631 O O . ALA A 1 86 ? 3.594 -7.284 -2.862 1.00 97.56 86 ALA A O 1
ATOM 632 N N . VAL A 1 87 ? 4.373 -6.621 -4.860 1.00 97.25 87 VAL A N 1
ATOM 633 C CA . VAL A 1 87 ? 3.300 -5.639 -5.120 1.00 97.25 87 VAL A CA 1
ATOM 634 C C . VAL A 1 87 ? 1.937 -6.320 -5.302 1.00 97.25 87 VAL A C 1
ATOM 636 O O . VAL A 1 87 ? 0.931 -5.833 -4.778 1.00 97.25 87 VAL A O 1
ATOM 639 N N . VAL A 1 88 ? 1.877 -7.462 -5.989 1.00 98.25 88 VAL A N 1
ATOM 640 C CA . VAL A 1 88 ? 0.655 -8.273 -6.123 1.00 98.25 88 VAL A CA 1
ATOM 641 C C . VAL A 1 88 ? 0.208 -8.787 -4.756 1.00 98.25 88 VAL A C 1
ATOM 643 O O . VAL A 1 88 ? -0.962 -8.634 -4.405 1.00 98.25 88 VAL A O 1
ATOM 646 N N . GLY A 1 89 ? 1.133 -9.310 -3.946 1.00 97.94 89 GLY A N 1
ATOM 647 C CA . GLY A 1 89 ? 0.850 -9.721 -2.571 1.00 97.94 89 GLY A CA 1
ATOM 648 C C . GLY A 1 89 ? 0.301 -8.570 -1.725 1.00 97.94 89 GLY A C 1
ATOM 649 O O . GLY A 1 89 ? -0.739 -8.716 -1.081 1.00 97.94 89 GLY A O 1
ATOM 650 N N . LEU A 1 90 ? 0.952 -7.401 -1.767 1.00 96.88 90 LEU A N 1
ATOM 651 C CA . LEU A 1 90 ? 0.500 -6.189 -1.074 1.00 96.88 90 LEU A CA 1
ATOM 652 C C . LEU A 1 90 ? -0.928 -5.817 -1.492 1.00 96.88 90 LEU A C 1
ATOM 654 O O . LEU A 1 90 ? -1.77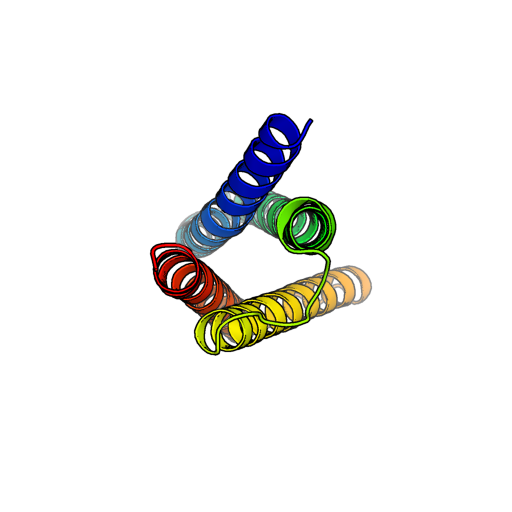5 -5.512 -0.650 1.00 96.88 90 LEU A O 1
ATOM 658 N N . THR A 1 91 ? -1.201 -5.877 -2.794 1.00 97.50 91 THR A N 1
ATOM 659 C CA . THR A 1 91 ? -2.515 -5.568 -3.364 1.00 97.50 91 THR A CA 1
ATOM 660 C C . THR A 1 91 ? -3.570 -6.553 -2.870 1.00 97.50 91 THR A C 1
ATOM 662 O O . THR A 1 91 ? -4.635 -6.125 -2.430 1.00 97.50 91 THR A O 1
ATOM 665 N N . ALA A 1 92 ? -3.269 -7.854 -2.859 1.00 97.88 92 ALA A N 1
ATOM 666 C CA . ALA A 1 92 ? -4.178 -8.890 -2.375 1.00 97.88 92 ALA A CA 1
ATOM 667 C C . ALA A 1 92 ? -4.496 -8.732 -0.878 1.00 97.88 92 ALA A C 1
ATOM 669 O O . ALA A 1 92 ? -5.662 -8.798 -0.478 1.00 97.88 92 ALA A O 1
ATOM 670 N N . VAL A 1 93 ? -3.483 -8.464 -0.049 1.00 96.44 93 VAL A N 1
ATOM 671 C CA . VAL A 1 93 ? -3.663 -8.222 1.391 1.00 96.44 93 VAL A CA 1
ATOM 672 C C . VAL A 1 93 ? -4.496 -6.961 1.630 1.00 96.44 93 VAL A C 1
ATOM 674 O O . VAL A 1 93 ? -5.458 -6.998 2.402 1.00 96.44 93 VAL A O 1
ATOM 677 N N . SER A 1 94 ? -4.190 -5.867 0.929 1.00 94.81 94 SER A N 1
ATOM 678 C CA . SER A 1 94 ? -4.952 -4.617 1.013 1.00 94.81 94 SER A CA 1
ATOM 679 C C . SER A 1 94 ? -6.409 -4.810 0.582 1.00 94.81 94 SER A C 1
ATOM 681 O O . SER A 1 94 ? -7.331 -4.426 1.307 1.00 94.81 94 SER A O 1
ATOM 683 N N . ALA A 1 95 ? -6.643 -5.497 -0.540 1.00 96.00 95 ALA A N 1
ATOM 684 C CA . ALA A 1 95 ? -7.981 -5.825 -1.020 1.00 96.00 95 ALA A CA 1
ATOM 685 C C . ALA A 1 95 ? -8.755 -6.666 0.004 1.00 96.00 95 ALA A C 1
ATOM 687 O O . ALA A 1 95 ? -9.917 -6.372 0.292 1.00 96.00 95 ALA A O 1
ATOM 688 N N . ARG A 1 96 ? -8.107 -7.658 0.633 1.00 96.00 96 ARG A N 1
ATOM 689 C CA . ARG A 1 96 ? -8.722 -8.464 1.696 1.00 96.00 96 ARG A CA 1
ATOM 690 C C . ARG A 1 96 ? -9.097 -7.615 2.912 1.00 96.00 96 ARG A C 1
ATOM 692 O O . ARG A 1 96 ? -10.194 -7.787 3.444 1.00 96.00 96 ARG A O 1
ATOM 699 N N . MET A 1 97 ? -8.239 -6.689 3.340 1.00 92.69 97 MET A N 1
ATOM 700 C CA . MET A 1 97 ? -8.547 -5.765 4.441 1.00 92.69 97 MET A CA 1
ATOM 701 C C . MET A 1 97 ? -9.736 -4.855 4.114 1.00 92.69 97 MET A C 1
ATOM 703 O O . MET A 1 97 ? -10.605 -4.656 4.969 1.00 92.69 97 MET A O 1
ATOM 707 N N . GLN A 1 98 ? -9.809 -4.329 2.887 1.00 93.00 98 GLN A N 1
ATOM 708 C CA . GLN A 1 98 ? -10.944 -3.513 2.446 1.00 93.00 98 GLN A CA 1
ATOM 709 C C . GLN A 1 98 ? -12.231 -4.333 2.381 1.00 93.00 98 GLN A C 1
ATOM 711 O O . GLN A 1 98 ? -13.254 -3.900 2.910 1.00 93.00 98 GLN A O 1
ATOM 716 N N . TRP A 1 99 ? -12.175 -5.546 1.831 1.00 94.25 99 TRP A N 1
ATOM 717 C CA . TRP A 1 99 ? -13.315 -6.459 1.786 1.00 94.25 99 TRP A CA 1
ATOM 718 C C . TRP A 1 99 ? -13.873 -6.756 3.182 1.00 94.25 99 TRP A C 1
ATOM 720 O O . TRP A 1 99 ? -15.074 -6.610 3.417 1.00 94.25 99 TRP A O 1
ATOM 730 N N . LEU A 1 100 ? -13.003 -7.118 4.132 1.00 92.44 100 LEU A N 1
ATOM 731 C CA . LEU A 1 100 ? -13.397 -7.371 5.522 1.00 92.44 100 LEU A CA 1
ATOM 732 C C . LEU A 1 100 ? -13.990 -6.117 6.176 1.00 92.44 100 LEU A C 1
ATOM 734 O O . LEU A 1 100 ? -15.005 -6.204 6.863 1.00 92.44 100 LEU A O 1
ATOM 738 N N . SER A 1 101 ? -13.401 -4.948 5.920 1.00 88.88 101 SER A N 1
ATOM 739 C CA . SER A 1 101 ? -13.881 -3.671 6.459 1.00 88.88 101 SER A CA 1
ATOM 740 C C . SER A 1 101 ? -15.262 -3.289 5.917 1.00 88.88 101 SER A C 1
ATOM 742 O O . SER A 1 101 ? -16.112 -2.836 6.681 1.00 88.88 101 SER A O 1
ATOM 744 N N . ILE A 1 102 ? -15.508 -3.489 4.620 1.00 89.12 102 ILE A N 1
ATOM 745 C CA . ILE A 1 102 ? -16.809 -3.236 3.979 1.00 89.12 102 ILE A CA 1
ATOM 746 C C . ILE A 1 102 ? -17.853 -4.238 4.483 1.00 89.12 102 ILE A C 1
ATOM 748 O O . ILE A 1 102 ? -18.971 -3.851 4.817 1.00 89.12 102 ILE A O 1
ATOM 752 N N . THR A 1 103 ? -17.486 -5.515 4.589 1.00 90.38 103 THR A N 1
ATOM 753 C CA . THR A 1 103 ? -18.382 -6.571 5.085 1.00 90.38 103 THR A CA 1
ATOM 754 C C . THR A 1 103 ? -18.799 -6.311 6.532 1.00 90.38 103 THR A C 1
ATOM 756 O O . THR A 1 103 ? -19.979 -6.412 6.865 1.00 90.38 103 THR A O 1
ATOM 759 N N . ALA A 1 104 ? -17.860 -5.894 7.382 1.00 88.06 104 ALA A N 1
ATOM 760 C CA . ALA A 1 104 ? -18.139 -5.517 8.764 1.00 88.06 104 ALA A CA 1
ATOM 761 C C . ALA A 1 104 ? -19.050 -4.287 8.882 1.00 88.06 104 ALA A C 1
ATOM 763 O O . ALA A 1 104 ? -19.922 -4.240 9.744 1.00 88.06 104 ALA A O 1
ATOM 764 N N . GLN A 1 105 ? -18.890 -3.300 7.994 1.00 84.50 105 GLN A N 1
ATOM 765 C CA . GLN A 1 105 ? -19.782 -2.136 7.952 1.00 84.50 105 GLN A CA 1
ATOM 766 C C . GLN A 1 105 ? -21.216 -2.524 7.585 1.00 84.50 105 GLN A C 1
ATOM 768 O O . GLN A 1 105 ? -22.151 -1.952 8.132 1.00 84.50 105 GLN A O 1
ATOM 773 N N . ARG A 1 106 ? -21.391 -3.502 6.689 1.00 87.44 106 ARG A N 1
ATOM 774 C CA . ARG A 1 106 ? -22.715 -3.984 6.265 1.00 87.44 106 ARG A CA 1
ATOM 775 C C . ARG A 1 106 ? -23.395 -4.875 7.303 1.00 87.44 106 ARG A C 1
ATOM 777 O O . ARG A 1 106 ? -24.604 -4.805 7.455 1.00 87.44 106 ARG A O 1
ATOM 784 N N . SER A 1 107 ? -22.625 -5.717 7.987 1.00 88.19 107 SER A N 1
ATOM 785 C CA . SER A 1 107 ? -23.135 -6.684 8.972 1.00 88.19 107 SER A CA 1
ATOM 786 C C . SER A 1 107 ? -23.262 -6.118 10.389 1.00 88.19 107 SER A C 1
ATOM 788 O O . SER A 1 107 ? -23.843 -6.767 11.251 1.00 88.19 107 SER A O 1
ATOM 790 N N . GLY A 1 108 ? -22.685 -4.945 10.667 1.00 82.81 108 GLY A N 1
ATOM 791 C CA . GLY A 1 108 ? -22.628 -4.363 12.012 1.00 82.81 108 GLY A CA 1
ATOM 792 C C . GLY A 1 108 ? -21.632 -5.055 12.953 1.00 82.81 108 GLY A C 1
ATOM 793 O O . GLY A 1 108 ? -21.329 -4.526 14.020 1.00 82.81 108 GLY A O 1
ATOM 794 N N . THR A 1 109 ? -21.068 -6.200 12.556 1.00 82.94 109 THR A N 1
ATOM 795 C CA . THR A 1 109 ? -20.064 -6.935 13.331 1.00 82.94 109 THR A CA 1
ATOM 796 C C . THR A 1 109 ? -18.649 -6.526 12.911 1.00 82.94 109 THR A C 1
ATOM 798 O O . THR A 1 109 ? -18.306 -6.680 11.736 1.00 82.94 109 THR A O 1
ATOM 801 N N . PRO A 1 110 ? -17.797 -6.017 13.822 1.00 80.44 110 PRO A N 1
ATOM 802 C CA . PRO A 1 110 ? -16.443 -5.589 13.476 1.00 80.44 110 PRO A CA 1
ATOM 803 C C . PRO A 1 110 ? -15.559 -6.770 13.028 1.00 80.44 110 PRO A C 1
ATOM 805 O O . PRO A 1 110 ? -15.738 -7.888 13.514 1.00 80.44 110 PRO A O 1
ATOM 808 N N . PRO A 1 111 ? -14.565 -6.551 12.139 1.00 83.94 111 PRO A N 1
ATOM 809 C CA . PRO A 1 111 ? -13.645 -7.610 11.742 1.00 83.94 111 PRO A CA 1
ATOM 810 C C . PRO A 1 111 ? -12.797 -8.060 12.933 1.00 83.94 111 PRO A C 1
ATOM 812 O O . PRO A 1 111 ? -12.417 -7.242 13.773 1.00 83.94 111 PRO A O 1
ATOM 815 N N . ALA A 1 112 ? -12.426 -9.341 12.967 1.00 85.94 112 ALA A N 1
ATOM 816 C CA . ALA A 1 112 ? -11.580 -9.884 14.024 1.00 85.94 112 ALA A CA 1
ATOM 817 C C . ALA A 1 112 ? -10.254 -9.092 14.143 1.00 85.94 112 ALA A C 1
ATOM 819 O O . ALA A 1 112 ? -9.464 -9.081 13.188 1.00 85.94 112 ALA A O 1
ATOM 820 N N . PRO A 1 113 ? -9.952 -8.476 15.306 1.00 83.25 113 PRO A N 1
ATOM 821 C CA . PRO A 1 113 ? -8.791 -7.593 15.456 1.00 83.25 113 PRO A CA 1
ATOM 822 C C . PRO A 1 113 ? -7.454 -8.273 15.147 1.00 83.25 113 PRO A C 1
ATOM 824 O O . PRO A 1 113 ? -6.585 -7.681 14.511 1.00 83.25 113 PRO A O 1
ATOM 827 N N . ARG A 1 114 ? -7.302 -9.547 15.536 1.00 86.69 114 ARG A N 1
ATOM 828 C CA . ARG A 1 114 ? -6.089 -10.339 15.279 1.00 86.69 114 ARG A CA 1
ATOM 829 C C . ARG A 1 114 ? -5.838 -10.552 13.784 1.00 86.69 114 ARG A C 1
ATOM 831 O O . ARG A 1 114 ? -4.693 -10.478 13.349 1.00 86.69 114 ARG A O 1
ATOM 838 N N . ILE A 1 115 ? -6.898 -10.772 13.001 1.00 88.81 115 ILE A N 1
ATOM 839 C CA . ILE A 1 115 ? -6.799 -10.935 11.544 1.00 88.81 115 ILE A CA 1
ATOM 840 C C . ILE A 1 115 ? -6.380 -9.608 10.909 1.00 88.81 115 ILE A C 1
ATOM 842 O O . ILE A 1 115 ? -5.443 -9.578 10.118 1.00 88.81 115 ILE A O 1
ATOM 846 N N . MET A 1 116 ? -7.021 -8.501 11.296 1.00 88.69 116 MET A N 1
ATOM 847 C CA . MET A 1 116 ? -6.687 -7.169 10.775 1.00 88.69 116 MET A CA 1
ATOM 848 C C . MET A 1 116 ? -5.250 -6.754 11.104 1.00 88.69 116 MET A C 1
ATOM 850 O O . MET A 1 116 ? -4.566 -6.212 10.239 1.00 88.69 116 MET A O 1
ATOM 854 N N . ALA A 1 117 ? -4.774 -7.041 12.319 1.00 85.69 117 ALA A N 1
ATOM 855 C CA . ALA A 1 117 ? -3.394 -6.771 12.715 1.00 85.69 117 ALA A CA 1
ATOM 856 C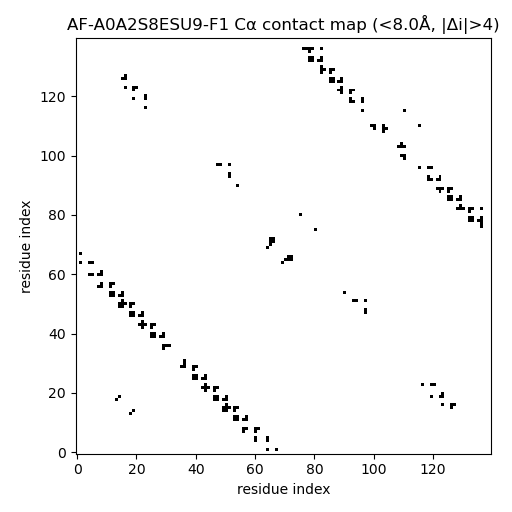 C . ALA A 1 117 ? -2.390 -7.593 11.890 1.00 85.69 1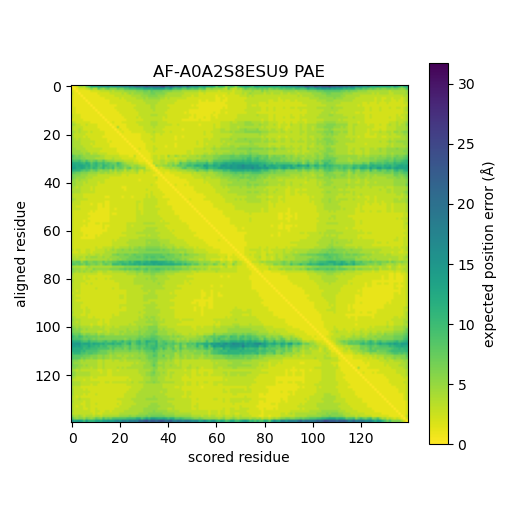17 ALA A C 1
ATOM 858 O O . ALA A 1 117 ? -1.410 -7.041 11.395 1.00 85.69 117 ALA A O 1
ATOM 859 N N . GLY A 1 118 ? -2.660 -8.889 11.691 1.00 90.31 118 GLY A N 1
ATOM 860 C CA . GLY A 1 118 ? -1.818 -9.759 10.865 1.00 90.31 118 GLY A CA 1
ATOM 861 C C . GLY A 1 118 ? -1.761 -9.311 9.403 1.00 90.31 118 GLY A C 1
ATOM 862 O O . GLY A 1 118 ? -0.677 -9.220 8.832 1.00 90.31 118 GLY A O 1
ATOM 863 N N . LEU A 1 119 ? -2.908 -8.956 8.817 1.00 92.31 119 LEU A N 1
ATOM 864 C CA . LEU A 1 119 ? -2.967 -8.420 7.454 1.00 92.31 119 LEU A CA 1
ATOM 865 C C . LEU A 1 119 ? -2.240 -7.073 7.341 1.00 92.31 119 LEU A C 1
ATOM 867 O O . LEU A 1 119 ? -1.496 -6.867 6.389 1.00 92.31 119 LEU A O 1
ATOM 871 N N . GLY A 1 120 ? -2.388 -6.178 8.322 1.00 90.19 120 GLY A N 1
ATOM 872 C CA . GLY A 1 120 ? -1.669 -4.901 8.341 1.00 90.19 120 GLY A CA 1
ATOM 873 C C . GLY A 1 120 ? -0.149 -5.077 8.408 1.00 90.19 120 GLY A C 1
ATOM 874 O O . GLY A 1 120 ? 0.582 -4.435 7.655 1.00 90.19 120 GLY A O 1
ATOM 875 N N . ALA A 1 121 ? 0.333 -5.990 9.256 1.00 90.19 121 ALA A N 1
ATOM 876 C CA . ALA A 1 121 ? 1.754 -6.326 9.334 1.00 90.19 121 ALA A CA 1
ATOM 877 C C . ALA A 1 121 ? 2.268 -6.930 8.017 1.00 90.19 121 ALA A C 1
ATOM 879 O O . ALA A 1 121 ? 3.302 -6.497 7.509 1.00 90.19 121 ALA A O 1
ATOM 880 N N . ALA A 1 122 ? 1.521 -7.869 7.427 1.00 94.56 122 ALA A N 1
ATOM 881 C CA . ALA A 1 122 ? 1.861 -8.462 6.136 1.00 94.56 122 ALA A CA 1
ATOM 882 C C . ALA A 1 122 ? 1.920 -7.408 5.019 1.00 94.56 122 ALA A C 1
ATOM 884 O O . ALA A 1 122 ? 2.872 -7.401 4.242 1.00 94.56 122 ALA A O 1
ATOM 885 N N . ALA A 1 123 ? 0.954 -6.485 4.964 1.00 93.94 123 ALA A N 1
ATOM 886 C CA . ALA A 1 123 ? 0.954 -5.387 4.001 1.00 93.94 123 ALA A CA 1
ATOM 887 C C . ALA A 1 123 ? 2.206 -4.508 4.149 1.00 93.94 123 ALA A C 1
ATOM 889 O O . ALA A 1 123 ? 2.889 -4.255 3.160 1.00 93.94 123 ALA A O 1
ATOM 890 N N . ASN A 1 124 ? 2.558 -4.098 5.370 1.00 91.44 124 ASN A N 1
ATOM 891 C CA . ASN A 1 124 ? 3.757 -3.287 5.597 1.00 91.44 124 ASN A CA 1
ATOM 892 C C . ASN A 1 124 ? 5.041 -4.030 5.196 1.00 91.44 124 ASN A C 1
ATOM 894 O O . ASN A 1 124 ? 5.894 -3.444 4.533 1.00 91.44 124 ASN A O 1
ATOM 898 N N . LEU A 1 125 ? 5.166 -5.318 5.536 1.00 95.00 125 LEU A N 1
ATOM 899 C CA . LEU A 1 125 ? 6.315 -6.137 5.137 1.00 95.00 125 LEU A CA 1
ATOM 900 C C . LEU A 1 125 ? 6.435 -6.251 3.614 1.00 95.00 125 LEU A C 1
ATOM 902 O O . LEU A 1 125 ? 7.517 -6.051 3.067 1.00 95.00 125 LEU A O 1
ATOM 906 N N . LEU A 1 126 ? 5.326 -6.522 2.924 1.00 96.88 126 LEU A N 1
ATOM 907 C CA . LEU A 1 126 ? 5.292 -6.617 1.463 1.00 96.88 126 LEU A CA 1
ATOM 908 C C . LEU A 1 126 ? 5.632 -5.281 0.802 1.00 96.88 126 LEU A C 1
ATOM 910 O O . LEU A 1 126 ? 6.345 -5.258 -0.199 1.00 96.88 126 LEU A O 1
ATOM 914 N N . ALA A 1 127 ? 5.170 -4.168 1.371 1.00 94.69 127 ALA A N 1
ATOM 915 C CA . ALA A 1 127 ? 5.495 -2.845 0.864 1.00 94.69 127 ALA A CA 1
ATOM 916 C C . ALA A 1 127 ? 6.984 -2.509 1.049 1.00 94.69 127 ALA A C 1
ATOM 918 O O . ALA A 1 127 ? 7.613 -2.029 0.109 1.00 94.69 127 ALA A O 1
ATOM 919 N N . ILE A 1 128 ? 7.568 -2.808 2.216 1.00 94.62 128 ILE A N 1
ATOM 920 C CA . ILE A 1 128 ? 9.010 -2.641 2.470 1.00 94.62 128 ILE A CA 1
ATOM 921 C C . ILE A 1 128 ? 9.825 -3.511 1.506 1.00 94.62 128 ILE A C 1
ATOM 923 O O . ILE A 1 128 ? 10.745 -3.011 0.857 1.00 94.62 128 ILE A O 1
ATOM 927 N N . ALA A 1 129 ? 9.455 -4.785 1.356 1.00 96.25 129 ALA A N 1
ATOM 928 C CA . ALA A 1 129 ? 10.098 -5.692 0.411 1.00 96.25 129 ALA A CA 1
ATOM 929 C C . ALA A 1 129 ? 10.029 -5.144 -1.023 1.00 96.25 129 ALA A C 1
ATOM 931 O O . ALA A 1 129 ? 11.042 -5.125 -1.721 1.00 96.25 129 ALA A O 1
ATOM 932 N N . ALA A 1 130 ? 8.872 -4.623 -1.443 1.00 96.38 130 ALA A N 1
ATOM 933 C CA . ALA A 1 130 ? 8.710 -4.020 -2.760 1.00 96.38 130 ALA A CA 1
ATOM 934 C C . ALA A 1 130 ? 9.667 -2.836 -2.995 1.00 96.38 130 ALA A C 1
ATOM 936 O O . ALA A 1 130 ? 10.172 -2.715 -4.109 1.00 96.38 130 ALA A O 1
ATOM 937 N N . VAL A 1 131 ? 9.972 -2.001 -1.988 1.00 94.75 131 VAL A N 1
ATOM 938 C CA . VAL A 1 131 ? 10.995 -0.933 -2.120 1.00 94.75 131 VAL A CA 1
ATOM 939 C C . VAL A 1 131 ? 12.371 -1.514 -2.305 1.00 94.75 131 VAL A C 1
ATOM 941 O O . VAL A 1 131 ? 13.062 -1.139 -3.244 1.00 94.75 131 VAL A O 1
ATOM 944 N N . ILE A 1 132 ? 12.773 -2.401 -1.395 1.00 96.06 132 ILE A N 1
ATOM 945 C CA . ILE A 1 132 ? 14.129 -2.948 -1.368 1.00 96.06 132 ILE A CA 1
ATOM 946 C C . ILE A 1 132 ? 14.421 -3.610 -2.713 1.00 96.06 132 ILE A C 1
ATOM 948 O O . ILE A 1 132 ? 15.425 -3.311 -3.357 1.00 96.06 132 ILE A O 1
ATOM 952 N N . ILE A 1 133 ? 13.492 -4.441 -3.187 1.00 97.00 133 ILE A N 1
ATOM 953 C CA . ILE A 1 133 ? 13.638 -5.133 -4.464 1.00 97.00 133 ILE A CA 1
ATOM 954 C C . ILE A 1 133 ? 13.546 -4.146 -5.634 1.00 97.00 133 ILE A C 1
ATOM 956 O O . ILE A 1 133 ? 14.265 -4.319 -6.611 1.00 97.00 133 ILE A O 1
ATOM 960 N N . ALA A 1 134 ? 12.725 -3.091 -5.556 1.00 94.75 134 ALA A N 1
ATOM 961 C CA . ALA A 1 134 ? 12.699 -2.055 -6.590 1.00 94.75 134 ALA A CA 1
ATOM 962 C C . ALA A 1 134 ? 14.041 -1.322 -6.712 1.00 94.75 134 ALA A C 1
ATOM 964 O O . ALA A 1 134 ? 14.492 -1.099 -7.831 1.00 94.75 134 ALA A O 1
ATOM 965 N N . VAL A 1 135 ? 14.688 -0.981 -5.594 1.00 95.50 135 VAL A N 1
ATOM 966 C CA . VAL A 1 135 ? 16.025 -0.371 -5.610 1.00 95.50 135 VAL A CA 1
ATOM 967 C C . VAL A 1 135 ? 17.003 -1.309 -6.307 1.00 95.50 135 VAL A C 1
ATOM 969 O O . VAL A 1 135 ? 17.674 -0.889 -7.241 1.00 95.50 135 VAL A O 1
ATOM 972 N N . ILE A 1 136 ? 17.019 -2.594 -5.950 1.00 95.25 136 ILE A N 1
ATOM 973 C CA . ILE A 1 136 ? 17.895 -3.583 -6.599 1.00 95.25 136 ILE A CA 1
ATOM 974 C C . ILE A 1 136 ? 17.585 -3.701 -8.101 1.00 95.25 136 ILE A C 1
ATOM 976 O O . ILE A 1 136 ? 18.495 -3.705 -8.922 1.00 95.25 136 ILE A O 1
ATOM 980 N N . ALA A 1 137 ? 16.303 -3.756 -8.471 1.00 93.62 137 ALA A N 1
ATOM 981 C CA . ALA A 1 137 ? 15.859 -3.974 -9.845 1.00 93.62 137 ALA A CA 1
ATOM 982 C C . ALA A 1 137 ? 16.182 -2.823 -10.812 1.00 93.62 137 ALA A C 1
ATOM 984 O O . ALA A 1 137 ? 16.200 -3.066 -12.015 1.00 93.62 137 ALA A O 1
ATOM 985 N N . PHE A 1 138 ? 16.391 -1.602 -10.304 1.00 90.38 138 PHE A N 1
ATOM 986 C CA . PHE A 1 138 ? 16.592 -0.387 -11.108 1.00 90.38 138 PHE A CA 1
ATOM 987 C C . PHE A 1 138 ? 17.916 0.346 -10.822 1.00 90.38 138 PHE A C 1
ATOM 989 O O . PHE A 1 138 ? 18.110 1.449 -11.325 1.00 90.38 138 PHE A O 1
ATOM 996 N N . THR A 1 139 ? 18.802 -0.226 -9.999 1.00 85.38 139 THR A N 1
ATOM 997 C CA . THR A 1 139 ? 20.159 0.315 -9.753 1.00 85.38 139 THR A CA 1
ATOM 998 C C . THR A 1 139 ? 21.209 -0.298 -10.688 1.00 85.38 139 THR A C 1
ATOM 1000 O O . THR A 1 139 ? 22.294 0.260 -10.827 1.00 85.38 139 THR A O 1
ATOM 1003 N N . GLY A 1 140 ? 20.897 -1.442 -11.306 1.00 63.97 140 GLY A N 1
ATOM 1004 C CA . GLY A 1 140 ? 21.767 -2.162 -12.241 1.00 63.97 140 GLY A CA 1
ATOM 1005 C C . GLY A 1 140 ? 21.481 -1.842 -13.697 1.00 63.97 140 GLY A C 1
ATOM 1006 O O . GLY A 1 140 ? 20.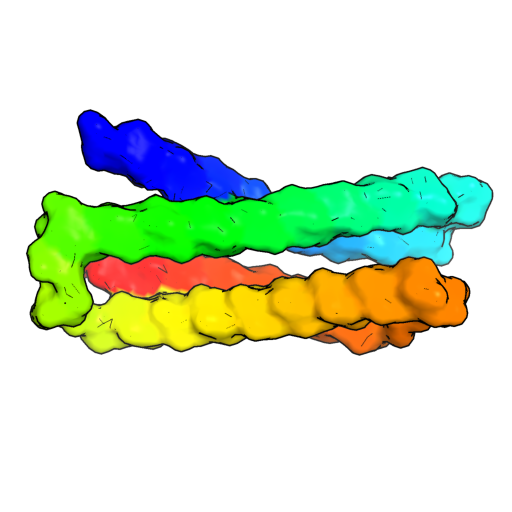293 -1.607 -14.016 1.00 63.97 140 GLY A O 1
#

Foldseek 3Di:
DLVVLVVLLVVLLCLLQVLLVLLLVLLVCLVVVVVCNVVSVVSSVVSLVSNLVSLVSNVVSVQVCCCVPVVGDPPFDPLVVVLVVLSVQLNVLSVVLVVQCVVCVVVVHHRDSVSNSVSSVSNNVSSVSSVVSVCVRPVD

Solvent-accessible surface area (backbone atoms only — not comparable to full-atom values): 7170 Å² total; per-residue (Å²): 112,69,65,60,43,51,51,51,28,52,52,20,45,49,41,27,51,52,22,47,54,51,25,51,51,32,58,58,51,35,78,74,38,69,90,49,27,65,60,32,53,52,50,27,51,52,28,50,50,51,18,51,54,18,51,54,47,31,51,57,36,49,57,47,49,34,41,76,74,57,76,36,80,70,90,63,53,73,45,44,54,56,21,48,53,26,48,50,50,25,48,54,39,46,51,51,53,49,50,44,52,54,50,18,68,74,69,73,49,76,62,61,64,70,58,53,51,52,42,50,52,51,29,48,50,25,48,52,48,26,50,58,33,42,51,61,45,68,74,110

Nearest PDB structures (foldseek):
  8ubg-assembly1_A  TM=4.045E-01  e=7.954E+00  synthetic construct
  8ipr-assembly2_D  TM=3.038E-01  e=9.235E+00  Mycolicibacterium smegmatis